Protein AF-A0A951HGJ9-F1 (afdb_monomer_lite)

Sequence (104 aa):
MTRRLPWLGLLLAACAWAVSQQVASDAIFDACNRGQGGFVLLVCVIALAVDVGGGVFALAVWRGANGHKGTLFLGLLGVLLALLCGFAIILQAVSVLIIPPCAA

Foldseek 3Di:
DPPQPLCQLVCQLVVLLVVLVVLLCCDQPPVQDQPSLVVSLVSLVVSLVSLVVSLVSLCVQLVPDPPPPVSVVSSVVSNVSSVVSNVVSVVSNVCSVVPRGDPD

Structure (mmCIF, N/CA/C/O backbone):
data_AF-A0A951HGJ9-F1
#
_e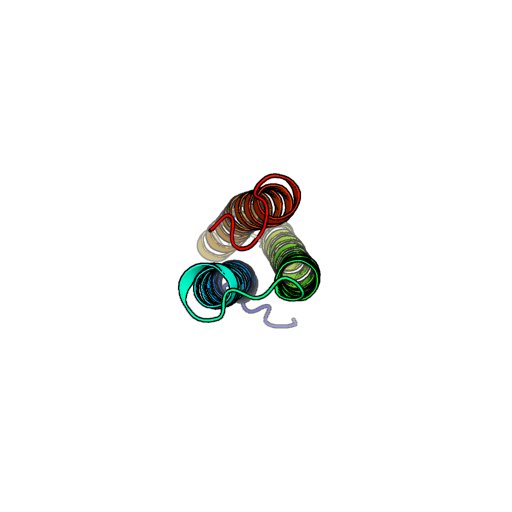ntry.id   AF-A0A951HGJ9-F1
#
loop_
_atom_site.group_PDB
_atom_site.id
_atom_site.type_symbol
_atom_site.label_atom_id
_atom_site.label_alt_id
_atom_site.label_comp_id
_atom_site.label_asym_id
_atom_site.label_entity_id
_atom_site.label_seq_id
_atom_site.pdbx_PDB_ins_code
_atom_site.Cartn_x
_atom_site.Cartn_y
_atom_site.Cartn_z
_atom_site.occupancy
_atom_site.B_iso_or_equiv
_atom_site.auth_seq_id
_atom_site.auth_comp_id
_atom_site.auth_asym_id
_atom_site.auth_atom_id
_atom_site.pdbx_PDB_model_num
ATOM 1 N N . MET A 1 1 ? -23.622 -8.815 13.700 1.00 45.16 1 MET A N 1
ATOM 2 C CA . MET A 1 1 ? -22.362 -8.086 13.975 1.00 45.16 1 MET A CA 1
ATOM 3 C C . MET A 1 1 ? -21.219 -8.811 13.276 1.00 45.16 1 MET A C 1
ATOM 5 O O . MET A 1 1 ? -20.820 -9.874 13.729 1.00 45.16 1 MET A O 1
ATOM 9 N N . THR A 1 2 ? -20.727 -8.310 12.143 1.00 53.03 2 THR A N 1
ATOM 10 C CA . THR A 1 2 ? -19.548 -8.889 11.475 1.00 53.03 2 THR A CA 1
ATOM 11 C C . THR A 1 2 ? -18.310 -8.624 12.329 1.00 53.03 2 THR A C 1
ATOM 13 O O . THR A 1 2 ? -17.958 -7.464 12.555 1.00 53.03 2 THR A O 1
ATOM 16 N N . ARG A 1 3 ? -17.667 -9.685 12.825 1.00 65.75 3 ARG A N 1
ATOM 17 C CA . ARG A 1 3 ? -16.439 -9.625 13.626 1.00 65.75 3 ARG A CA 1
ATOM 18 C C . ARG A 1 3 ? -15.294 -9.115 12.743 1.00 65.75 3 ARG A C 1
ATOM 20 O O . ARG A 1 3 ? -14.633 -9.896 12.071 1.00 65.75 3 ARG A O 1
ATOM 27 N N . ARG A 1 4 ? -15.094 -7.795 12.690 1.00 69.25 4 ARG A N 1
ATOM 28 C CA . ARG A 1 4 ? -13.944 -7.197 11.996 1.00 69.25 4 ARG A CA 1
ATOM 29 C C . ARG A 1 4 ? -12.681 -7.603 12.751 1.00 69.25 4 ARG A C 1
ATOM 31 O O . ARG A 1 4 ? -12.609 -7.384 13.955 1.00 69.25 4 ARG A O 1
ATOM 38 N N . LEU A 1 5 ? -11.723 -8.223 12.066 1.00 85.88 5 LEU A N 1
ATOM 39 C CA . LEU A 1 5 ? -10.422 -8.595 12.628 1.00 85.88 5 LEU A CA 1
ATOM 40 C C . LEU A 1 5 ? -9.555 -7.327 12.708 1.00 85.88 5 LEU A C 1
ATOM 42 O O . LEU A 1 5 ? -9.059 -6.887 11.674 1.00 85.88 5 LEU A O 1
ATOM 46 N N . PRO A 1 6 ? -9.368 -6.701 13.886 1.00 80.75 6 P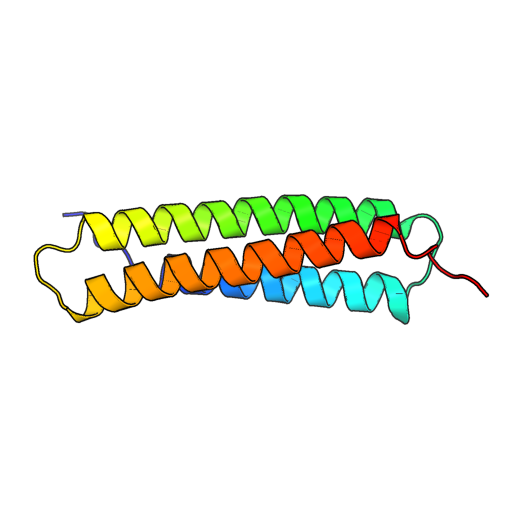RO A N 1
ATOM 47 C CA . PRO A 1 6 ? -8.791 -5.354 13.972 1.00 80.75 6 PRO A CA 1
ATOM 48 C C . PRO A 1 6 ? -7.311 -5.276 13.571 1.00 80.75 6 PRO A C 1
ATOM 50 O O . PRO A 1 6 ? -6.798 -4.197 13.307 1.00 80.75 6 PRO A O 1
ATOM 53 N N . TRP A 1 7 ? -6.636 -6.421 13.512 1.00 88.88 7 TRP A N 1
ATOM 54 C CA . TRP A 1 7 ? -5.221 -6.584 13.184 1.00 88.88 7 TRP A CA 1
ATOM 55 C C . TRP A 1 7 ? -4.969 -6.798 11.684 1.00 88.88 7 TRP A C 1
ATOM 57 O O . TRP A 1 7 ? -3.825 -6.741 11.246 1.00 88.88 7 TRP A O 1
ATOM 67 N N . LEU A 1 8 ? -6.016 -7.006 10.879 1.00 90.38 8 LEU A N 1
ATOM 68 C CA . LEU A 1 8 ? -5.867 -7.282 9.449 1.00 90.38 8 LEU A CA 1
ATOM 69 C C . LEU A 1 8 ? -5.242 -6.099 8.694 1.00 90.38 8 LEU A C 1
ATOM 71 O O . LEU A 1 8 ? -4.355 -6.305 7.877 1.00 90.38 8 LEU A O 1
ATOM 75 N N . GLY A 1 9 ? -5.662 -4.864 8.995 1.00 87.19 9 GLY A N 1
ATOM 76 C CA . GLY A 1 9 ? -5.109 -3.667 8.345 1.00 87.19 9 GLY A CA 1
ATOM 77 C C . GLY A 1 9 ? -3.614 -3.478 8.626 1.00 87.19 9 GLY A C 1
ATOM 78 O O . GLY A 1 9 ? -2.859 -3.134 7.725 1.00 87.19 9 GLY A O 1
ATOM 79 N N . LEU A 1 10 ? -3.188 -3.802 9.852 1.00 90.44 10 LEU A N 1
ATOM 80 C CA . LEU A 1 10 ? -1.781 -3.822 10.266 1.00 90.44 10 LEU A CA 1
ATOM 81 C C . LEU A 1 10 ? -0.964 -4.835 9.459 1.00 90.44 10 LEU A C 1
ATOM 83 O O . LEU A 1 10 ? 0.093 -4.494 8.935 1.00 90.44 10 LEU A O 1
ATOM 87 N N . LEU A 1 11 ? -1.463 -6.069 9.342 1.00 93.62 11 LEU A N 1
ATOM 88 C CA . LEU A 1 11 ? -0.777 -7.112 8.583 1.00 93.62 11 LEU A CA 1
ATOM 89 C C . LEU A 1 11 ? -0.701 -6.793 7.094 1.00 93.62 11 LEU A C 1
ATOM 91 O O . LEU A 1 11 ? 0.344 -7.004 6.493 1.00 93.62 11 LEU A O 1
ATOM 95 N N . LEU A 1 12 ? -1.776 -6.269 6.502 1.00 91.50 12 LEU A N 1
ATOM 96 C CA . LEU A 1 12 ? -1.789 -5.917 5.083 1.00 91.50 12 LEU A CA 1
ATOM 97 C C . LEU A 1 12 ? -0.744 -4.845 4.759 1.00 91.50 12 LEU A C 1
ATOM 99 O O . LEU A 1 12 ? 0.025 -5.046 3.825 1.00 91.50 12 LEU A O 1
ATOM 103 N N . ALA A 1 13 ? -0.666 -3.773 5.554 1.00 91.62 13 ALA A N 1
ATOM 104 C CA . ALA A 1 13 ? 0.342 -2.723 5.379 1.00 91.62 13 ALA A CA 1
ATOM 105 C C . ALA A 1 13 ? 1.774 -3.269 5.535 1.00 91.62 13 ALA A C 1
ATOM 107 O O . ALA A 1 13 ? 2.623 -3.090 4.659 1.00 91.62 13 ALA A O 1
ATOM 108 N N . ALA A 1 14 ? 2.029 -4.018 6.616 1.00 93.38 14 ALA A N 1
ATOM 109 C CA . ALA A 1 14 ? 3.345 -4.591 6.890 1.00 93.38 14 ALA A CA 1
ATOM 110 C C . ALA A 1 14 ? 3.794 -5.581 5.803 1.00 93.38 14 ALA A C 1
ATOM 112 O O . ALA A 1 14 ? 4.930 -5.515 5.337 1.00 93.38 14 ALA A O 1
ATOM 113 N N . CYS A 1 15 ? 2.908 -6.489 5.382 1.00 94.81 15 CYS A N 1
ATOM 114 C CA . CYS A 1 15 ? 3.209 -7.473 4.347 1.00 94.81 15 CYS A CA 1
ATOM 115 C C . CYS A 1 15 ? 3.380 -6.822 2.973 1.00 94.81 15 CYS A C 1
ATOM 117 O O . CYS A 1 15 ? 4.285 -7.218 2.244 1.00 94.81 15 CYS A O 1
ATOM 119 N N . ALA A 1 16 ? 2.558 -5.826 2.625 1.00 93.81 16 ALA A N 1
ATOM 120 C CA . ALA A 1 16 ? 2.695 -5.098 1.367 1.00 93.81 16 ALA A CA 1
ATOM 121 C C . ALA A 1 16 ? 4.081 -4.455 1.248 1.00 93.81 16 ALA A C 1
ATOM 123 O O . ALA A 1 16 ? 4.772 -4.673 0.253 1.00 93.81 16 ALA A O 1
ATOM 124 N N . TRP A 1 17 ? 4.513 -3.744 2.292 1.00 95.50 17 TRP A N 1
ATOM 125 C CA . TRP A 1 17 ? 5.838 -3.132 2.339 1.00 95.50 17 TRP A CA 1
ATOM 126 C C . TRP A 1 17 ? 6.973 -4.165 2.349 1.00 95.50 17 TRP A C 1
ATOM 128 O O . TRP A 1 17 ? 7.923 -4.035 1.581 1.00 95.50 17 TRP A O 1
ATOM 138 N N . ALA A 1 18 ? 6.881 -5.210 3.177 1.00 94.81 18 ALA A N 1
ATOM 139 C CA . ALA A 1 18 ? 7.936 -6.220 3.280 1.00 94.81 18 ALA A CA 1
ATOM 140 C C . ALA A 1 18 ? 8.156 -6.962 1.951 1.00 94.81 18 ALA A C 1
ATOM 142 O O . ALA A 1 18 ? 9.294 -7.153 1.525 1.00 94.81 18 ALA A O 1
ATOM 143 N N . VAL A 1 19 ? 7.069 -7.338 1.268 1.00 94.19 19 VAL A N 1
ATOM 144 C CA . VAL A 1 19 ? 7.141 -8.005 -0.037 1.00 94.19 19 VAL A CA 1
ATOM 145 C C . VAL A 1 19 ? 7.686 -7.056 -1.100 1.00 94.19 19 VAL A C 1
ATOM 147 O O . VAL A 1 19 ? 8.568 -7.455 -1.859 1.00 94.19 19 VAL A O 1
ATOM 150 N N . SER A 1 20 ? 7.225 -5.799 -1.152 1.00 94.12 20 SER A N 1
ATOM 151 C CA . SER A 1 20 ? 7.746 -4.847 -2.140 1.00 94.12 20 SER A CA 1
ATOM 152 C C . SER A 1 20 ? 9.231 -4.562 -1.941 1.00 94.12 20 SER A C 1
ATOM 154 O O . SER A 1 20 ? 9.956 -4.437 -2.925 1.00 94.12 20 SER A O 1
ATOM 156 N N . GLN A 1 21 ? 9.688 -4.468 -0.690 1.00 93.25 21 GLN A N 1
ATOM 157 C CA . GLN A 1 21 ? 11.095 -4.246 -0.359 1.00 93.25 21 GLN A CA 1
ATOM 158 C C . GLN A 1 21 ? 11.970 -5.429 -0.763 1.00 93.25 21 GLN A C 1
ATOM 160 O O . GLN A 1 21 ? 12.963 -5.221 -1.453 1.00 93.25 21 GLN A O 1
ATOM 165 N N . GLN A 1 22 ? 11.577 -6.659 -0.409 1.00 93.62 22 GLN A N 1
ATOM 166 C CA . GLN A 1 22 ? 12.334 -7.851 -0.800 1.00 93.62 22 GLN A CA 1
ATOM 167 C C . GLN A 1 22 ? 12.468 -7.955 -2.319 1.00 93.62 22 GLN A C 1
ATOM 169 O O . GLN A 1 22 ? 13.574 -8.076 -2.830 1.00 93.62 22 GLN A O 1
ATOM 174 N N . VAL A 1 23 ? 11.360 -7.810 -3.054 1.00 90.44 23 VAL A N 1
ATOM 175 C CA . VAL A 1 23 ? 11.387 -7.924 -4.518 1.00 90.44 23 VAL A CA 1
ATOM 176 C C . VAL A 1 23 ? 12.266 -6.850 -5.162 1.00 90.44 23 VAL A C 1
ATOM 178 O O . VAL A 1 23 ? 12.989 -7.145 -6.110 1.00 90.44 23 VAL A O 1
ATOM 181 N N . ALA A 1 24 ? 12.234 -5.610 -4.670 1.00 87.06 24 ALA A N 1
ATOM 182 C CA . ALA A 1 24 ? 13.098 -4.567 -5.213 1.00 87.06 24 ALA A CA 1
ATOM 183 C C . ALA A 1 24 ? 14.569 -4.752 -4.847 1.00 87.06 24 ALA A C 1
ATOM 185 O O . ALA A 1 24 ? 15.423 -4.480 -5.686 1.00 87.06 24 ALA A O 1
ATOM 186 N N . SER A 1 25 ? 14.862 -5.224 -3.634 1.00 85.94 25 SER A N 1
ATOM 187 C CA . SER A 1 25 ? 16.227 -5.546 -3.223 1.00 85.94 25 SER A CA 1
ATOM 188 C C . SER A 1 25 ? 16.822 -6.616 -4.140 1.00 85.94 25 SER A C 1
ATOM 190 O O . SER A 1 25 ? 17.860 -6.379 -4.756 1.00 85.94 25 SER A O 1
ATOM 192 N N . ASP A 1 26 ? 16.116 -7.731 -4.335 1.00 87.38 26 ASP A N 1
ATOM 193 C CA . ASP A 1 26 ? 16.572 -8.831 -5.193 1.00 87.38 26 ASP A CA 1
ATOM 194 C C . ASP A 1 26 ? 16.725 -8.374 -6.659 1.00 87.38 26 ASP A C 1
ATOM 196 O O . ASP A 1 26 ? 17.701 -8.696 -7.341 1.00 87.38 26 ASP A O 1
ATOM 200 N N . ALA A 1 27 ? 15.782 -7.566 -7.158 1.00 83.69 27 ALA A N 1
ATOM 201 C CA . ALA A 1 27 ? 15.801 -7.075 -8.535 1.00 83.69 27 ALA A CA 1
ATOM 202 C C . ALA A 1 27 ? 16.953 -6.094 -8.825 1.00 83.69 27 ALA A C 1
ATOM 204 O O . ALA A 1 27 ? 17.453 -6.062 -9.952 1.00 83.69 27 ALA A O 1
ATOM 205 N N . ILE A 1 28 ? 17.356 -5.287 -7.837 1.00 77.25 28 ILE A N 1
ATOM 206 C CA . ILE A 1 28 ? 18.415 -4.278 -7.988 1.00 77.25 28 ILE A CA 1
ATOM 207 C C . ILE A 1 28 ? 19.800 -4.880 -7.725 1.00 77.25 28 ILE A C 1
ATOM 209 O O . ILE A 1 28 ? 20.731 -4.570 -8.467 1.00 77.25 28 ILE A O 1
ATOM 213 N N . PHE A 1 29 ? 19.950 -5.721 -6.697 1.00 78.00 29 PHE A N 1
ATOM 214 C CA . PHE A 1 29 ? 21.263 -6.197 -6.248 1.00 78.00 29 PHE A CA 1
ATOM 215 C C . PHE A 1 29 ? 21.655 -7.569 -6.807 1.00 78.00 29 PHE A C 1
ATOM 217 O O . PHE A 1 29 ? 22.817 -7.743 -7.171 1.00 78.00 29 PHE A O 1
ATOM 224 N N . ASP A 1 30 ? 20.716 -8.511 -6.941 1.00 75.62 30 ASP A N 1
ATOM 225 C CA . ASP A 1 30 ? 21.040 -9.895 -7.322 1.00 75.62 30 ASP A CA 1
ATOM 226 C C . ASP A 1 30 ? 20.788 -10.178 -8.808 1.00 75.62 30 ASP A C 1
ATOM 228 O O . ASP A 1 30 ? 21.588 -10.834 -9.476 1.00 75.62 30 ASP A O 1
ATOM 232 N N . ALA A 1 31 ? 19.681 -9.667 -9.352 1.00 70.44 31 ALA A N 1
ATOM 233 C CA . ALA A 1 31 ? 19.216 -9.968 -10.708 1.00 70.44 31 ALA A CA 1
ATOM 234 C C . ALA A 1 31 ? 19.275 -8.756 -11.656 1.00 70.44 31 ALA A C 1
ATOM 236 O O . ALA A 1 31 ? 18.439 -8.637 -12.561 1.00 70.44 31 ALA A O 1
ATOM 237 N N . CYS A 1 32 ? 20.245 -7.858 -11.439 1.00 72.38 32 CYS A N 1
ATOM 238 C CA . CYS A 1 32 ? 20.337 -6.565 -12.116 1.00 72.38 32 CYS A CA 1
ATOM 239 C C . CYS A 1 32 ? 20.288 -6.715 -13.649 1.00 72.38 32 CYS A C 1
ATOM 241 O O . CYS A 1 32 ? 21.236 -7.164 -14.293 1.00 72.38 32 CYS A O 1
ATOM 243 N N . ASN A 1 33 ? 19.160 -6.325 -14.249 1.00 72.75 33 ASN A N 1
ATOM 244 C CA . ASN A 1 33 ? 18.944 -6.311 -15.694 1.00 72.75 33 ASN A CA 1
ATOM 245 C C . ASN A 1 33 ? 18.130 -5.061 -16.073 1.00 72.75 33 ASN A C 1
ATOM 247 O O . ASN A 1 33 ? 17.256 -4.629 -15.321 1.00 72.75 33 ASN A O 1
ATOM 251 N N . ARG A 1 34 ? 18.368 -4.494 -17.264 1.00 66.31 34 ARG A N 1
ATOM 252 C CA . ARG A 1 34 ? 17.729 -3.255 -17.754 1.00 66.31 34 ARG A CA 1
ATOM 253 C C . ARG A 1 34 ? 16.193 -3.308 -17.764 1.00 66.31 34 ARG A C 1
ATOM 255 O O . ARG A 1 34 ? 15.557 -2.264 -17.690 1.00 66.31 34 ARG A O 1
ATOM 262 N N . GLY A 1 35 ? 15.595 -4.501 -17.834 1.00 68.00 35 GLY A N 1
ATOM 263 C CA . GLY A 1 35 ? 14.138 -4.696 -17.788 1.00 68.00 35 GLY A CA 1
ATOM 264 C C . GLY A 1 35 ? 13.509 -4.707 -16.385 1.00 68.00 35 GLY A C 1
ATOM 265 O O . GLY A 1 35 ? 12.287 -4.637 -16.276 1.00 68.00 35 GLY A O 1
ATOM 266 N N . GLN A 1 36 ? 14.304 -4.777 -15.311 1.00 78.56 36 GLN A N 1
ATOM 267 C CA . GLN A 1 36 ? 13.788 -4.981 -13.947 1.00 78.56 36 GLN A CA 1
ATOM 268 C C . GLN A 1 36 ? 13.084 -3.748 -13.369 1.00 78.56 36 GLN A C 1
ATOM 270 O O . GLN A 1 36 ? 12.168 -3.894 -12.564 1.00 78.56 36 GLN A O 1
ATOM 275 N N . GLY A 1 37 ? 13.436 -2.536 -13.812 1.00 81.31 37 GLY A N 1
ATOM 276 C CA . GLY A 1 37 ? 12.815 -1.309 -13.299 1.00 81.31 37 GLY A CA 1
ATOM 277 C C . GLY A 1 37 ? 11.296 -1.270 -13.514 1.00 81.31 37 GLY A C 1
ATOM 278 O O . GLY A 1 37 ? 10.544 -0.927 -12.605 1.00 81.31 37 GLY A O 1
ATOM 279 N N . GLY A 1 38 ? 10.824 -1.713 -14.686 1.00 85.44 38 GLY A N 1
ATOM 280 C CA . GLY A 1 38 ? 9.388 -1.804 -14.974 1.00 85.44 38 GLY A CA 1
ATOM 281 C C . GLY A 1 38 ? 8.664 -2.832 -14.097 1.00 85.44 38 GLY A C 1
ATOM 282 O O . GLY A 1 38 ? 7.550 -2.580 -13.639 1.00 85.44 38 GLY A O 1
ATOM 283 N N . PHE A 1 39 ? 9.313 -3.964 -13.813 1.00 87.94 39 PHE A N 1
ATOM 284 C CA . PHE A 1 39 ? 8.775 -4.989 -12.920 1.00 87.94 39 PHE A CA 1
ATOM 285 C C . PHE A 1 39 ? 8.673 -4.488 -11.473 1.00 87.94 39 PHE A C 1
ATOM 287 O O . PHE A 1 39 ? 7.619 -4.634 -10.853 1.00 87.94 39 PHE A O 1
ATOM 294 N N . VAL A 1 40 ? 9.711 -3.821 -10.956 1.00 89.88 40 VAL A N 1
ATOM 295 C CA . VAL A 1 40 ? 9.683 -3.241 -9.604 1.0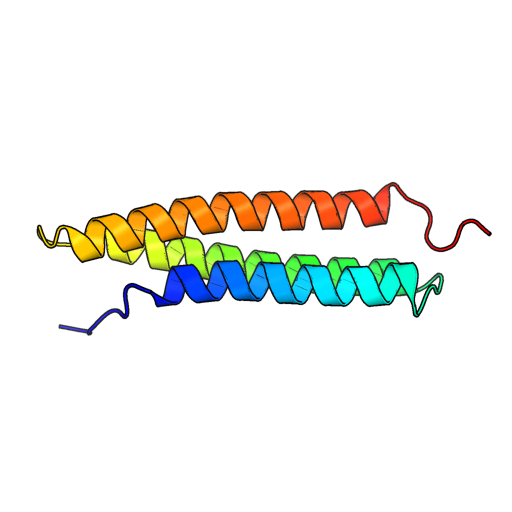0 89.88 40 VAL A CA 1
ATOM 296 C C . VAL A 1 40 ? 8.586 -2.183 -9.479 1.00 89.88 40 VAL A C 1
ATOM 298 O O . VAL A 1 40 ? 7.850 -2.191 -8.495 1.00 89.88 40 VAL A O 1
ATOM 301 N N . LEU A 1 41 ? 8.401 -1.323 -10.488 1.00 91.69 41 LEU A N 1
ATOM 302 C CA . LEU A 1 41 ? 7.311 -0.340 -10.494 1.00 91.69 41 LEU A CA 1
ATOM 303 C C . LEU A 1 41 ? 5.931 -1.003 -10.416 1.00 91.69 41 LEU A C 1
ATOM 305 O O . LEU A 1 41 ? 5.095 -0.568 -9.624 1.00 91.69 41 LEU A O 1
ATOM 309 N N . LEU A 1 42 ? 5.696 -2.070 -11.186 1.00 93.50 42 LEU A N 1
ATOM 310 C CA . LEU A 1 42 ? 4.447 -2.834 -11.122 1.00 93.50 42 LEU A CA 1
ATOM 311 C C . LEU A 1 42 ? 4.206 -3.384 -9.707 1.00 93.50 42 LEU A C 1
ATOM 313 O O . LEU A 1 42 ? 3.104 -3.262 -9.170 1.00 93.50 42 LEU A O 1
ATOM 317 N N . VAL A 1 43 ? 5.243 -3.951 -9.086 1.00 94.19 43 VAL A N 1
ATOM 318 C CA . VAL A 1 43 ? 5.179 -4.489 -7.720 1.00 94.19 43 VAL A CA 1
ATOM 319 C C . VAL A 1 43 ? 4.889 -3.380 -6.708 1.00 94.19 43 VAL A C 1
ATOM 321 O O . VAL A 1 43 ? 4.023 -3.563 -5.855 1.00 94.19 43 VAL A O 1
ATOM 324 N N . CYS A 1 44 ? 5.532 -2.214 -6.828 1.00 94.12 44 CYS A N 1
ATOM 325 C CA . CYS A 1 44 ? 5.246 -1.051 -5.987 1.00 94.12 44 CYS A CA 1
ATOM 326 C C . CYS A 1 44 ? 3.789 -0.586 -6.126 1.00 94.12 44 CYS A C 1
ATOM 328 O O . CYS A 1 44 ? 3.155 -0.291 -5.118 1.00 94.12 44 CYS A O 1
ATOM 330 N N . VAL A 1 45 ? 3.228 -0.562 -7.340 1.00 96.31 45 VAL A N 1
ATOM 331 C CA . VAL A 1 45 ? 1.820 -0.187 -7.569 1.00 96.31 45 VAL A CA 1
ATOM 332 C C . VAL A 1 45 ? 0.866 -1.170 -6.887 1.00 96.31 45 VAL A C 1
ATOM 334 O O . VAL A 1 45 ? -0.070 -0.748 -6.206 1.00 96.31 45 VAL A O 1
ATOM 337 N N . ILE A 1 46 ? 1.109 -2.476 -7.029 1.00 96.75 46 ILE A N 1
ATOM 338 C CA . ILE A 1 46 ? 0.286 -3.514 -6.390 1.00 96.75 46 ILE A CA 1
ATOM 339 C C . ILE A 1 46 ? 0.405 -3.425 -4.865 1.00 96.75 46 ILE A C 1
ATOM 341 O O . ILE A 1 46 ? -0.610 -3.433 -4.170 1.00 96.75 46 ILE A O 1
ATOM 345 N N . ALA A 1 47 ? 1.625 -3.298 -4.341 1.00 96.31 47 ALA A N 1
ATOM 346 C CA . ALA A 1 47 ? 1.869 -3.160 -2.910 1.00 96.31 47 ALA A CA 1
ATOM 347 C C . ALA A 1 47 ? 1.182 -1.913 -2.342 1.00 96.31 47 ALA A C 1
ATOM 349 O O . ALA A 1 47 ? 0.519 -2.001 -1.313 1.00 96.31 47 ALA A O 1
ATOM 350 N N . LEU A 1 48 ? 1.247 -0.781 -3.049 1.00 96.44 48 LEU A N 1
ATOM 351 C CA . LEU A 1 48 ? 0.569 0.448 -2.646 1.00 96.44 48 LEU A CA 1
ATOM 352 C C . LEU A 1 48 ? -0.955 0.274 -2.622 1.00 96.44 48 LEU A C 1
ATOM 354 O O . LEU A 1 48 ? -1.610 0.740 -1.695 1.00 96.44 48 LEU A O 1
ATOM 358 N N . ALA A 1 49 ? -1.535 -0.431 -3.597 1.00 97.44 49 ALA A N 1
ATOM 359 C CA . ALA A 1 49 ? -2.967 -0.724 -3.600 1.00 97.44 49 ALA A CA 1
ATOM 360 C C . ALA A 1 49 ? -3.385 -1.592 -2.396 1.00 97.44 49 ALA A C 1
ATOM 362 O O . ALA A 1 49 ? -4.419 -1.331 -1.774 1.00 97.44 49 ALA A O 1
ATOM 363 N N . VAL A 1 50 ? -2.574 -2.595 -2.039 1.00 96.81 50 VAL A N 1
ATOM 364 C CA . VAL A 1 50 ? -2.804 -3.446 -0.858 1.00 96.81 50 VAL A CA 1
ATOM 365 C C . VAL A 1 50 ? -2.665 -2.643 0.437 1.00 96.81 50 VAL A C 1
ATOM 367 O O . VAL A 1 50 ? -3.518 -2.764 1.317 1.00 96.81 50 VAL A O 1
ATOM 370 N N . ASP A 1 51 ? -1.642 -1.797 0.538 1.00 97.25 51 ASP A N 1
ATOM 371 C CA . ASP A 1 51 ? -1.394 -0.923 1.686 1.00 97.25 51 ASP A CA 1
ATOM 372 C C . ASP A 1 51 ? -2.542 0.077 1.902 1.00 97.25 51 ASP A C 1
ATOM 374 O O . ASP A 1 51 ? -3.112 0.146 2.993 1.00 97.25 51 ASP A O 1
ATOM 378 N N . VAL A 1 52 ? -2.992 0.751 0.836 1.00 96.75 52 VAL A N 1
ATOM 379 C CA . VAL A 1 52 ? -4.167 1.636 0.868 1.00 96.75 52 VAL A CA 1
ATOM 380 C C . VAL A 1 52 ? -5.420 0.864 1.285 1.00 96.75 52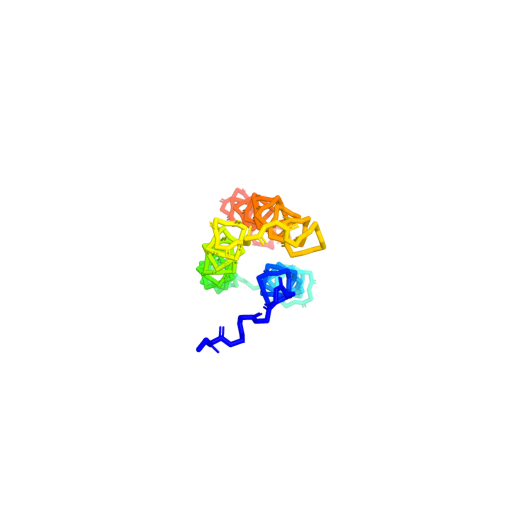 VAL A C 1
ATOM 382 O O . VAL A 1 52 ? -6.189 1.344 2.121 1.00 96.75 52 VAL A O 1
ATOM 385 N N . GLY A 1 53 ? -5.619 -0.352 0.768 1.00 94.81 53 GLY A N 1
ATOM 386 C CA . GLY A 1 53 ? -6.703 -1.236 1.200 1.00 94.81 53 GLY A CA 1
ATOM 387 C C . GLY A 1 53 ? -6.639 -1.558 2.699 1.00 94.81 53 GLY A C 1
ATOM 388 O O . GLY A 1 53 ? -7.654 -1.470 3.398 1.00 94.81 53 GLY A O 1
ATOM 389 N N . GLY A 1 54 ? -5.444 -1.861 3.213 1.00 93.06 54 GLY A N 1
ATOM 390 C CA . GLY A 1 54 ? -5.176 -2.083 4.635 1.00 93.06 54 GLY A CA 1
ATOM 391 C C . GLY A 1 54 ? -5.455 -0.847 5.495 1.00 93.06 54 GLY A C 1
ATOM 392 O O . GLY A 1 54 ? -6.130 -0.955 6.524 1.00 93.06 54 GLY A O 1
ATOM 393 N N . GLY A 1 55 ? -5.027 0.333 5.043 1.00 93.81 55 GLY A N 1
ATOM 394 C CA . GLY A 1 55 ? -5.263 1.618 5.702 1.00 93.81 55 GLY A CA 1
ATOM 395 C C . GLY A 1 55 ? -6.743 2.003 5.749 1.00 93.81 55 GLY A C 1
ATOM 396 O O . GLY A 1 55 ? -7.252 2.381 6.806 1.00 93.81 55 GLY A O 1
ATOM 39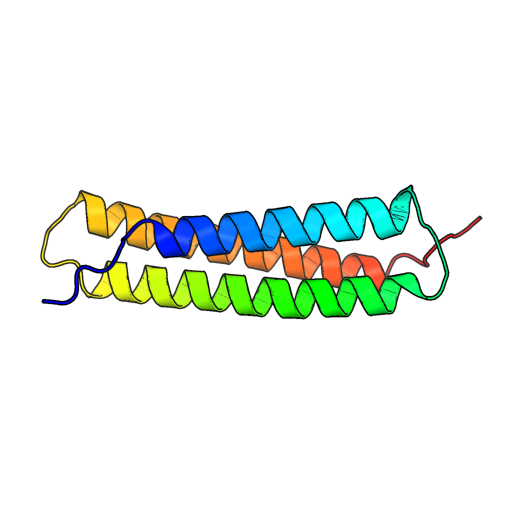7 N N . VAL A 1 56 ? -7.478 1.835 4.644 1.00 95.12 56 VAL A N 1
ATOM 398 C CA . VAL A 1 56 ? -8.936 2.058 4.598 1.00 95.12 56 VAL A CA 1
ATOM 399 C C . VAL A 1 56 ? -9.662 1.095 5.537 1.00 95.12 56 VAL A C 1
ATOM 401 O O . VAL A 1 56 ? -10.573 1.506 6.264 1.00 95.12 56 VAL A O 1
ATOM 404 N N . PHE A 1 57 ? -9.243 -0.172 5.583 1.00 93.44 57 PHE A N 1
ATOM 405 C CA . PHE A 1 57 ? -9.800 -1.148 6.515 1.00 93.44 57 PHE A CA 1
ATOM 406 C C . PHE A 1 57 ? -9.524 -0.767 7.978 1.00 93.44 57 PHE A C 1
ATOM 408 O O . PHE A 1 57 ? -10.443 -0.784 8.802 1.00 93.44 57 PHE A O 1
ATOM 415 N N . ALA A 1 58 ? -8.293 -0.362 8.307 1.00 92.44 58 ALA A N 1
ATOM 416 C CA . ALA A 1 58 ? -7.918 0.105 9.642 1.00 92.44 58 ALA A CA 1
ATOM 417 C C . ALA A 1 58 ? -8.715 1.356 10.058 1.00 92.44 58 ALA A C 1
ATOM 419 O O . ALA A 1 58 ? -9.221 1.428 11.181 1.00 92.44 58 ALA A O 1
ATOM 420 N N . LEU A 1 59 ? -8.936 2.291 9.128 1.00 93.12 59 LEU A N 1
ATOM 421 C CA . LEU A 1 59 ? -9.768 3.475 9.340 1.00 93.12 59 LEU A CA 1
ATOM 422 C C . LEU A 1 59 ? -11.231 3.099 9.613 1.00 93.12 59 LEU A C 1
ATOM 424 O O . LEU A 1 59 ? -11.870 3.668 10.501 1.00 93.12 59 LEU A O 1
ATOM 428 N N . ALA A 1 60 ? -11.766 2.116 8.886 1.00 91.62 60 ALA A N 1
ATOM 429 C CA . ALA A 1 60 ? -13.112 1.602 9.110 1.00 91.62 60 ALA A CA 1
ATOM 430 C C . ALA A 1 60 ? -13.246 0.892 10.470 1.00 91.62 60 ALA A C 1
ATOM 432 O O . ALA A 1 60 ? -14.299 0.984 11.105 1.00 91.62 60 ALA A O 1
ATOM 433 N N . VAL A 1 61 ? -12.206 0.188 10.930 1.00 89.56 61 VAL A N 1
ATOM 434 C CA . VAL A 1 61 ? -12.144 -0.410 12.276 1.00 89.56 61 VAL A CA 1
ATOM 435 C C . VAL A 1 61 ? -12.123 0.677 13.348 1.00 89.56 61 VAL A C 1
ATOM 437 O O . VAL A 1 61 ? -12.909 0.601 14.288 1.00 89.56 61 VAL A O 1
ATOM 440 N N . TRP A 1 62 ? -11.292 1.707 13.181 1.00 89.75 62 TRP A N 1
ATOM 441 C CA . TRP A 1 62 ? -11.196 2.827 14.116 1.00 89.75 62 TRP A CA 1
ATOM 442 C C . TRP A 1 62 ? -12.527 3.578 14.260 1.00 89.75 62 TRP A C 1
ATOM 444 O O . TRP A 1 62 ? -13.020 3.747 15.372 1.00 89.75 62 TRP A O 1
ATOM 454 N N . ARG A 1 63 ? -13.168 3.945 13.140 1.00 90.56 63 ARG A N 1
ATOM 455 C CA . ARG A 1 63 ? -14.463 4.655 13.137 1.00 90.56 63 ARG A CA 1
ATOM 456 C C . ARG A 1 63 ? -15.621 3.825 13.697 1.00 90.56 63 ARG A C 1
ATOM 458 O O . ARG A 1 63 ? -16.589 4.393 14.186 1.00 90.56 63 ARG A O 1
ATOM 465 N N . GLY A 1 64 ? -15.546 2.498 13.592 1.00 86.25 64 GLY A N 1
ATOM 466 C CA . GLY A 1 64 ? -16.588 1.580 14.065 1.00 86.25 64 GLY A CA 1
ATOM 467 C C . GLY A 1 64 ? -16.395 1.078 15.499 1.00 86.25 64 GLY A C 1
ATOM 468 O O . GLY A 1 64 ? -17.198 0.272 15.972 1.00 86.25 64 GLY A O 1
ATOM 469 N N . ALA A 1 65 ? -15.326 1.486 16.184 1.00 82.25 65 ALA A N 1
ATOM 470 C CA . ALA A 1 65 ? -15.015 0.998 17.518 1.00 82.25 65 ALA A CA 1
ATOM 471 C C . ALA A 1 65 ? -15.847 1.737 18.583 1.00 82.25 65 ALA A C 1
ATOM 473 O O . ALA A 1 65 ? -15.471 2.802 19.066 1.00 82.25 65 ALA A O 1
ATOM 474 N N . ASN A 1 66 ? -16.971 1.138 18.991 1.00 79.06 66 ASN A N 1
ATOM 475 C CA . ASN A 1 66 ? -17.836 1.630 20.073 1.00 7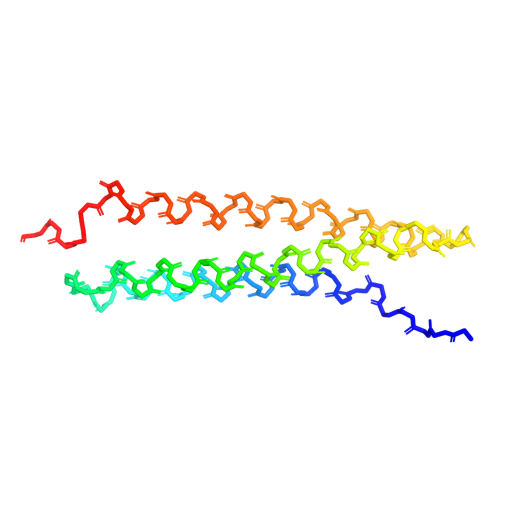9.06 66 ASN A CA 1
ATOM 476 C C . ASN A 1 66 ? -17.165 1.469 21.456 1.00 79.06 66 ASN A C 1
ATOM 478 O O . ASN A 1 66 ? -17.478 0.550 22.212 1.00 79.06 66 ASN A O 1
ATOM 482 N N . GLY A 1 67 ? -16.192 2.325 21.778 1.00 71.25 67 GLY A N 1
ATOM 483 C CA . GLY A 1 67 ? -15.600 2.441 23.120 1.00 71.25 67 GLY A CA 1
ATOM 484 C C . GLY A 1 67 ? -14.594 1.353 23.525 1.00 71.25 67 GLY A C 1
ATOM 485 O O . GLY A 1 67 ? -13.959 1.471 24.573 1.00 71.25 67 GLY A O 1
ATOM 486 N N . HIS A 1 68 ? -14.376 0.318 22.705 1.00 84.69 68 HIS A N 1
ATOM 487 C CA . HIS A 1 68 ? -13.317 -0.670 22.943 1.00 84.69 68 HIS A CA 1
ATOM 488 C C . HIS A 1 68 ? -11.931 -0.062 22.676 1.00 84.69 68 HIS A C 1
ATOM 490 O O . HIS A 1 68 ? -11.465 -0.010 21.535 1.00 84.69 68 HIS A O 1
ATOM 496 N N . LYS A 1 69 ? -11.249 0.360 23.751 1.00 87.12 69 LYS A N 1
ATOM 497 C CA . LYS A 1 69 ? -9.928 1.021 23.712 1.00 87.12 69 LYS A CA 1
ATOM 498 C C . LYS A 1 69 ? -8.888 0.261 22.877 1.00 87.12 69 LYS A C 1
ATOM 500 O O . LYS A 1 69 ? -8.175 0.880 22.095 1.00 87.12 69 LYS A O 1
ATOM 505 N N . GLY A 1 70 ? -8.836 -1.070 22.984 1.00 86.94 70 GLY A N 1
ATOM 506 C CA . GLY A 1 70 ? -7.891 -1.888 22.210 1.00 86.94 70 GLY A CA 1
ATOM 507 C C . GLY A 1 70 ? -8.149 -1.860 20.699 1.00 86.94 70 GLY A C 1
ATOM 508 O O . GLY A 1 70 ? -7.217 -1.779 19.909 1.00 86.94 70 GLY A O 1
ATOM 509 N N . THR A 1 71 ? -9.416 -1.864 20.280 1.00 88.12 71 THR A N 1
ATOM 510 C CA . THR A 1 71 ? -9.794 -1.790 18.858 1.00 88.12 71 THR A CA 1
ATOM 511 C C . THR A 1 71 ? -9.537 -0.401 18.279 1.00 88.12 71 THR A C 1
ATOM 513 O O . THR A 1 71 ? -9.067 -0.294 17.149 1.00 88.12 71 THR A O 1
ATOM 516 N N . LEU A 1 72 ? -9.785 0.652 19.066 1.00 88.56 72 LEU A N 1
ATOM 517 C CA . LEU A 1 72 ? -9.445 2.030 18.704 1.00 88.56 72 LEU A CA 1
ATOM 518 C C . LEU A 1 72 ? -7.939 2.190 18.481 1.00 88.56 72 LEU A C 1
ATOM 520 O O . LEU A 1 72 ? -7.532 2.723 17.452 1.00 88.56 72 LEU A O 1
ATOM 524 N N . PHE A 1 73 ? -7.127 1.694 19.419 1.00 91.88 73 PHE A N 1
ATOM 525 C CA . PHE A 1 73 ? -5.672 1.750 19.313 1.00 91.88 73 PHE A CA 1
ATOM 526 C C . PHE A 1 73 ? -5.163 1.002 18.077 1.00 91.88 73 PHE A C 1
ATOM 528 O O . PHE A 1 73 ? -4.422 1.577 17.287 1.00 91.88 73 PHE A O 1
ATOM 535 N N . LEU A 1 74 ? -5.608 -0.241 17.864 1.00 92.44 74 LEU A N 1
ATOM 536 C CA . LEU A 1 74 ? -5.204 -1.040 16.702 1.00 92.44 74 LEU A CA 1
ATOM 537 C C . LEU A 1 74 ? -5.629 -0.405 15.372 1.00 92.44 74 LEU A C 1
ATOM 539 O O . LEU A 1 74 ? -4.861 -0.431 14.414 1.00 92.44 74 LEU A O 1
ATOM 543 N N . GLY A 1 75 ? -6.822 0.193 15.314 1.00 91.44 75 GLY A N 1
ATOM 544 C CA . GLY A 1 75 ? -7.287 0.910 14.129 1.00 91.44 75 GLY A CA 1
ATOM 545 C C . GLY A 1 75 ? -6.422 2.134 13.814 1.00 91.44 75 GLY A C 1
ATOM 546 O O . GLY A 1 75 ? -5.983 2.292 12.679 1.00 91.44 75 GLY A O 1
ATOM 547 N N . LEU A 1 76 ? -6.119 2.966 14.817 1.00 93.44 76 LEU A N 1
ATOM 548 C CA . LEU A 1 76 ? -5.263 4.144 14.637 1.00 93.44 76 LEU A CA 1
ATOM 549 C C . LEU A 1 76 ? -3.827 3.749 14.259 1.00 93.44 76 LEU A C 1
ATOM 551 O O . LEU A 1 76 ? -3.256 4.315 13.329 1.00 93.44 76 LEU A O 1
ATOM 555 N N . LEU A 1 77 ? -3.268 2.751 14.949 1.00 95.44 77 LEU A N 1
ATOM 556 C CA . LEU A 1 77 ? -1.937 2.220 14.671 1.00 95.44 77 LEU A CA 1
ATOM 557 C C . LEU A 1 77 ? -1.849 1.664 13.246 1.00 95.44 77 LEU A C 1
ATOM 559 O O . LEU A 1 77 ? -0.868 1.919 12.559 1.00 95.44 77 LEU A O 1
ATOM 563 N N . GLY A 1 78 ? -2.880 0.953 12.781 1.00 94.00 78 GLY A N 1
ATOM 564 C CA . GLY A 1 78 ? -2.934 0.447 11.411 1.00 94.00 78 GLY A CA 1
ATOM 565 C C . GLY A 1 78 ? -2.988 1.551 10.359 1.00 94.00 78 GLY A C 1
ATOM 566 O O . GLY A 1 78 ? -2.312 1.439 9.344 1.00 94.00 78 GLY A O 1
ATOM 567 N N . VAL A 1 79 ? -3.722 2.641 10.608 1.00 95.31 79 VAL A N 1
ATOM 568 C CA . VAL A 1 79 ? -3.727 3.806 9.705 1.00 95.31 79 VAL A CA 1
ATOM 569 C C . VAL A 1 79 ? -2.352 4.472 9.662 1.00 95.31 79 VAL A C 1
ATOM 571 O O . VAL A 1 79 ? -1.858 4.774 8.579 1.00 95.31 79 VAL A O 1
ATOM 574 N N . LEU A 1 80 ? -1.716 4.680 10.819 1.00 96.75 80 LEU A N 1
ATOM 575 C CA . LEU A 1 80 ? -0.373 5.263 10.891 1.00 96.75 80 LEU A CA 1
ATOM 576 C C . LEU A 1 80 ? 0.669 4.383 10.196 1.00 96.75 80 LEU A C 1
ATOM 578 O O . LEU A 1 80 ? 1.512 4.902 9.468 1.00 96.75 80 LEU A O 1
ATOM 582 N N . LEU A 1 81 ? 0.592 3.063 10.389 1.00 96.56 81 LEU A N 1
ATOM 583 C CA . LEU A 1 81 ? 1.490 2.126 9.728 1.00 96.56 81 LEU A CA 1
ATOM 584 C C . LEU A 1 81 ? 1.290 2.138 8.212 1.00 96.56 81 LEU A C 1
ATOM 586 O O . LEU A 1 81 ? 2.280 2.211 7.497 1.00 96.56 81 LEU A O 1
ATOM 590 N N . ALA A 1 82 ? 0.045 2.131 7.729 1.00 96.00 82 ALA A N 1
ATOM 591 C CA . ALA A 1 82 ? -0.233 2.218 6.297 1.00 96.00 82 ALA A CA 1
ATOM 592 C C . ALA A 1 82 ? 0.334 3.513 5.692 1.00 96.00 82 ALA A C 1
ATOM 594 O O . ALA A 1 82 ? 1.020 3.484 4.683 1.00 96.00 82 ALA A O 1
ATOM 595 N N . LEU A 1 83 ? 0.164 4.662 6.354 1.00 97.19 83 LEU A N 1
ATOM 596 C CA . LEU A 1 83 ? 0.766 5.916 5.879 1.00 97.19 83 LEU A CA 1
ATOM 597 C C . LEU A 1 83 ? 2.299 5.837 5.788 1.00 97.19 83 LEU A C 1
ATOM 599 O O . LEU A 1 83 ? 2.884 6.314 4.814 1.00 97.19 83 LEU A O 1
ATOM 603 N N . LEU A 1 84 ? 2.945 5.230 6.784 1.00 97.44 84 LEU A N 1
ATOM 604 C CA . LEU A 1 84 ? 4.395 5.045 6.802 1.00 97.44 84 LEU A CA 1
ATOM 605 C C . LEU A 1 84 ? 4.868 4.083 5.699 1.00 97.44 84 LEU A C 1
ATOM 607 O O . LEU A 1 84 ? 5.810 4.393 4.970 1.00 97.44 84 LEU A O 1
ATOM 611 N N . CYS A 1 85 ? 4.213 2.929 5.568 1.00 96.56 85 CYS A N 1
ATOM 612 C CA . CYS A 1 85 ? 4.511 1.911 4.563 1.00 96.56 85 CYS A CA 1
ATOM 613 C C . CYS A 1 85 ? 4.263 2.437 3.146 1.00 96.56 85 CYS A C 1
ATOM 615 O O . CYS A 1 85 ? 5.144 2.324 2.295 1.00 96.56 85 CYS A O 1
ATOM 617 N N . GLY A 1 86 ? 3.125 3.088 2.906 1.00 96.69 86 GLY A N 1
ATOM 618 C CA . GLY A 1 86 ? 2.810 3.746 1.644 1.00 96.69 86 GLY A CA 1
ATOM 619 C C . GLY A 1 86 ? 3.846 4.803 1.262 1.00 96.69 86 GLY A C 1
ATOM 620 O O . GLY A 1 86 ? 4.312 4.819 0.123 1.00 96.69 86 GLY A O 1
ATOM 621 N N . PHE A 1 87 ? 4.293 5.631 2.214 1.00 97.12 87 PHE A N 1
ATOM 622 C CA . PHE A 1 87 ? 5.385 6.580 1.975 1.00 97.12 87 PHE A CA 1
ATOM 623 C C . PHE A 1 87 ? 6.685 5.875 1.553 1.00 97.12 87 PHE A C 1
ATOM 625 O O . PHE A 1 87 ? 7.311 6.274 0.571 1.00 97.12 87 PHE A O 1
ATOM 632 N N . ALA A 1 88 ? 7.063 4.791 2.236 1.00 95.94 88 ALA A N 1
ATOM 633 C CA . ALA A 1 88 ? 8.247 4.009 1.884 1.00 95.94 88 ALA A CA 1
ATOM 634 C C . ALA A 1 88 ? 8.139 3.360 0.489 1.00 95.94 88 ALA A C 1
ATOM 636 O O . ALA A 1 88 ? 9.107 3.384 -0.271 1.00 95.94 88 ALA A O 1
ATOM 637 N N . ILE A 1 89 ? 6.966 2.833 0.123 1.00 94.69 89 ILE A N 1
ATOM 638 C CA . ILE A 1 89 ? 6.708 2.253 -1.205 1.00 94.69 89 ILE A CA 1
ATOM 639 C C . ILE A 1 89 ? 6.826 3.322 -2.300 1.00 94.69 89 ILE A C 1
ATOM 641 O O . ILE A 1 89 ? 7.416 3.063 -3.348 1.00 94.69 89 ILE A O 1
ATOM 645 N N . ILE A 1 90 ? 6.313 4.534 -2.063 1.00 95.75 90 ILE A N 1
ATOM 646 C CA . ILE A 1 90 ? 6.430 5.652 -3.012 1.00 95.75 90 ILE A CA 1
ATOM 647 C C . ILE A 1 90 ? 7.898 6.037 -3.210 1.00 95.75 90 ILE A C 1
ATOM 649 O O . ILE A 1 90 ? 8.341 6.164 -4.350 1.00 95.75 90 ILE A O 1
ATOM 653 N N . LEU A 1 91 ? 8.668 6.185 -2.127 1.00 94.19 91 LEU A N 1
ATOM 654 C CA . LEU A 1 91 ? 10.098 6.489 -2.227 1.00 94.19 91 LEU A CA 1
ATOM 655 C C . LEU A 1 91 ? 10.862 5.412 -3.003 1.00 94.19 91 LEU A C 1
ATOM 657 O O . LEU A 1 91 ? 11.724 5.739 -3.814 1.00 94.19 91 LEU A O 1
ATOM 661 N N . GLN A 1 92 ? 10.516 4.144 -2.794 1.00 91.94 92 GLN A N 1
ATOM 662 C CA . GLN A 1 92 ? 11.086 3.022 -3.533 1.00 91.94 92 GLN A CA 1
ATOM 663 C C . GLN A 1 92 ? 10.713 3.056 -5.026 1.00 91.94 92 GLN A C 1
ATOM 665 O O . GLN A 1 92 ? 11.561 2.816 -5.878 1.00 91.94 92 GLN A O 1
ATOM 670 N N . ALA A 1 93 ? 9.471 3.395 -5.376 1.00 91.94 93 ALA A N 1
ATOM 671 C CA . ALA A 1 93 ? 9.076 3.558 -6.776 1.00 91.94 93 ALA A CA 1
ATOM 672 C C . ALA A 1 93 ? 9.833 4.719 -7.448 1.00 91.94 93 ALA A C 1
ATOM 674 O O . ALA A 1 93 ? 10.277 4.605 -8.589 1.00 91.94 93 ALA A O 1
ATOM 675 N N . VAL A 1 94 ? 10.015 5.829 -6.727 1.00 91.50 94 VAL A N 1
ATOM 676 C CA . VAL A 1 94 ? 10.767 6.996 -7.205 1.00 91.50 94 VAL A CA 1
ATOM 677 C C . VAL A 1 94 ? 12.251 6.670 -7.376 1.00 91.50 94 VAL A C 1
ATOM 679 O O . VAL A 1 94 ? 12.849 7.093 -8.365 1.00 91.50 94 VAL A O 1
ATOM 682 N N . SER A 1 95 ? 12.856 5.895 -6.471 1.00 88.44 95 SER A N 1
ATOM 683 C CA . SER A 1 95 ? 14.277 5.546 -6.573 1.00 88.44 95 SER A CA 1
ATOM 684 C C . SER A 1 95 ? 14.590 4.748 -7.841 1.00 88.44 95 SER A C 1
ATOM 686 O O . SER A 1 95 ? 15.603 5.018 -8.480 1.00 88.44 95 SER A O 1
ATOM 688 N N . VAL A 1 96 ? 13.689 3.859 -8.268 1.00 85.88 96 VAL A N 1
ATOM 689 C CA . VAL A 1 96 ? 13.813 3.089 -9.520 1.00 85.88 96 VAL A CA 1
ATOM 690 C C . VAL A 1 96 ? 13.795 3.981 -10.767 1.00 85.88 96 VAL A C 1
ATOM 692 O O . VAL A 1 96 ? 14.388 3.629 -11.782 1.00 85.88 96 VAL A O 1
ATOM 695 N N . LEU A 1 97 ? 13.126 5.137 -10.710 1.00 84.62 97 LEU A N 1
ATOM 696 C CA . LEU A 1 97 ? 13.071 6.090 -11.825 1.00 84.62 97 LEU A CA 1
ATOM 697 C C . LEU A 1 97 ? 14.302 7.000 -11.889 1.00 84.62 97 LEU A C 1
ATOM 699 O O . LEU A 1 97 ? 14.670 7.456 -12.970 1.00 84.62 97 LEU A O 1
ATOM 703 N N . ILE A 1 98 ? 14.909 7.297 -10.737 1.00 85.38 98 ILE A N 1
ATOM 704 C CA . ILE A 1 98 ? 16.060 8.205 -10.633 1.00 85.38 98 ILE A CA 1
ATOM 705 C C . ILE A 1 98 ? 17.374 7.452 -10.844 1.00 85.38 98 ILE A C 1
ATOM 707 O O . ILE A 1 98 ? 18.283 7.964 -11.496 1.00 85.38 98 ILE A O 1
ATOM 711 N N . ILE A 1 99 ? 17.496 6.260 -10.263 1.00 77.69 99 ILE A N 1
ATOM 712 C CA . ILE A 1 99 ? 18.740 5.498 -10.262 1.00 77.69 99 ILE A CA 1
ATOM 713 C C . ILE A 1 99 ? 18.754 4.617 -11.516 1.00 77.69 99 ILE A C 1
ATOM 715 O O . ILE A 1 99 ? 17.911 3.726 -11.632 1.00 77.69 99 ILE A O 1
ATOM 719 N N . PRO A 1 100 ? 19.690 4.832 -12.462 1.00 65.31 100 PRO A N 1
ATOM 720 C CA . PRO A 1 100 ? 19.782 3.990 -13.643 1.00 65.31 100 PRO A CA 1
ATOM 721 C C . PRO A 1 100 ? 20.037 2.537 -13.215 1.00 65.31 100 PRO A C 1
ATOM 723 O O . PRO A 1 100 ? 20.991 2.283 -12.470 1.00 65.31 100 PRO A O 1
ATOM 726 N N . PRO A 1 101 ? 19.213 1.573 -13.665 1.00 63.06 101 PRO A N 1
ATOM 727 C CA . PRO A 1 101 ? 19.438 0.176 -13.342 1.00 63.06 101 PRO A CA 1
ATOM 728 C C . PRO A 1 101 ? 20.775 -0.260 -13.945 1.00 63.06 101 PRO A C 1
ATOM 730 O O . PRO A 1 101 ? 20.988 -0.137 -15.153 1.00 63.06 101 PRO A O 1
ATOM 733 N N . CYS A 1 102 ? 21.658 -0.781 -13.091 1.00 62.62 102 CYS A N 1
ATOM 734 C CA . CYS A 1 102 ? 22.936 -1.378 -13.478 1.00 62.62 102 CYS A CA 1
ATOM 735 C C . CYS A 1 102 ? 23.881 -0.399 -14.201 1.00 62.62 102 CYS A C 1
ATOM 737 O O . CYS A 1 102 ? 24.297 -0.646 -15.332 1.00 62.62 102 CYS A O 1
ATOM 739 N N . ALA A 1 103 ? 24.229 0.717 -13.553 1.00 55.50 103 ALA A N 1
ATOM 740 C CA . ALA A 1 103 ? 25.346 1.563 -13.977 1.00 55.50 103 ALA A CA 1
ATOM 741 C C . ALA A 1 103 ? 26.690 0.892 -13.624 1.00 55.50 103 ALA A C 1
ATOM 743 O O . ALA A 1 103 ? 27.360 1.287 -12.671 1.00 55.50 103 ALA A O 1
ATOM 744 N N . ALA A 1 104 ? 27.038 -0.154 -14.372 1.00 49.59 104 ALA A N 1
ATOM 745 C CA . ALA A 1 104 ? 28.381 -0.718 -14.464 1.00 49.59 104 ALA A CA 1
ATOM 746 C C . ALA A 1 104 ? 28.820 -0.698 -15.932 1.00 49.59 104 ALA A C 1
ATOM 748 O O . ALA A 1 104 ? 27.976 -1.033 -16.799 1.00 49.59 104 ALA A O 1
#

Secondary structure (DSSP, 8-state):
-----TTHHHHHHHHHHHHHHHHHHIIIIIS--TTHHHHHHHHHHHHHHHHHHHHHHHHHHHHT-SS-HHHHHHHHHHHHHHHHHHHHHHHHHHHHHHS-TT--

pLDDT: mean 86.93, std 11.35, range [45.16, 97.44]

Radius of gyration: 16.4 Å; chains: 1; bounding box: 51×18×42 Å